Protein AF-A0AAP5Z1L3-F1 (afdb_monomer_lite)

Secondary structure (DSSP, 8-state):
----SHHHHHHHHHHHHHHHHHHHHH---HHHHHHHHHHHHHHHHHHHHHHHHHHHTTTS---------HHHHHHHHHTTGGG--HHHHHHHHHHHHHHHHHHHHHHHHHHHHH-GGGTT-HHHHHHHHHHHHHHHHHHHHHTT-

Sequence (145 aa):
MKNENIASIIELIESGNEIYNKAIENIDNTSLNNVLVELLRVRERAVIELTPYSLASNNEESADDTPVSYTIKAREVYSDVMKEVSSDKESMYLEQLEGVESKVLKEIENLITSHPEQADNSVLLKVRSDIKSCKEKLSSISLIS

pLDDT: mean 81.33, std 17.88, range [38.09, 98.44]

Structure (mmCIF, N/CA/C/O backbone):
data_AF-A0AAP5Z1L3-F1
#
_entry.id   AF-A0AAP5Z1L3-F1
#
loop_
_atom_site.group_PDB
_atom_site.id
_atom_site.type_symbol
_atom_site.label_atom_id
_atom_site.label_alt_id
_atom_site.label_comp_id
_atom_site.label_asym_id
_atom_site.label_entity_id
_atom_site.label_seq_id
_atom_site.pdbx_PDB_ins_code
_atom_site.Cartn_x
_atom_site.Cartn_y
_atom_site.Cartn_z
_atom_site.occupancy
_atom_site.B_iso_or_equiv
_atom_site.auth_seq_id
_atom_site.auth_comp_id
_atom_site.auth_asym_id
_atom_site.auth_atom_id
_atom_site.pdbx_PDB_model_num
ATOM 1 N N . MET A 1 1 ? 20.016 -5.265 2.888 1.00 46.31 1 MET A N 1
ATOM 2 C CA . MET A 1 1 ? 19.694 -5.826 1.565 1.00 46.31 1 MET A CA 1
ATOM 3 C C . MET A 1 1 ? 18.708 -4.876 0.913 1.00 46.31 1 MET A C 1
ATOM 5 O O . MET A 1 1 ? 17.810 -4.407 1.611 1.00 46.31 1 MET A O 1
ATOM 9 N N . LYS A 1 2 ? 18.991 -4.45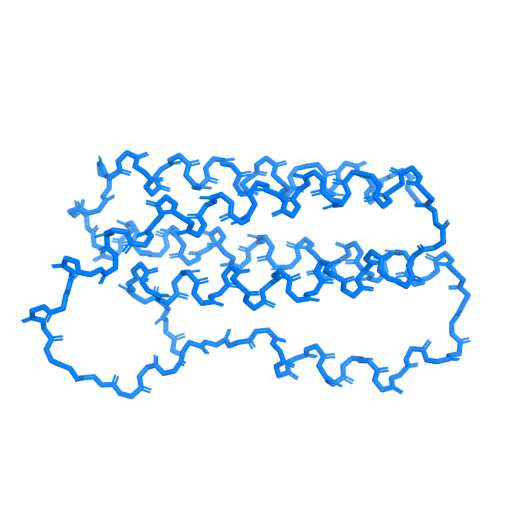8 -0.321 1.00 53.31 2 LYS A N 1
ATOM 10 C CA . LYS A 1 2 ? 18.168 -3.530 -1.106 1.00 53.31 2 LYS A CA 1
ATOM 11 C C . LYS A 1 2 ? 17.288 -4.372 -2.028 1.00 53.31 2 LYS A C 1
ATOM 13 O O . LYS A 1 2 ? 17.756 -5.387 -2.526 1.00 53.31 2 LYS A O 1
ATOM 18 N N . ASN A 1 3 ? 16.041 -3.971 -2.243 1.00 57.50 3 ASN A N 1
ATOM 19 C CA . ASN A 1 3 ? 15.188 -4.635 -3.223 1.00 57.50 3 ASN A CA 1
ATOM 20 C C . ASN A 1 3 ? 15.550 -4.066 -4.602 1.00 57.50 3 ASN A C 1
ATOM 22 O O . ASN A 1 3 ? 14.973 -3.074 -5.038 1.00 57.50 3 ASN A O 1
ATOM 26 N N . GLU A 1 4 ? 16.564 -4.638 -5.252 1.00 72.62 4 GLU A N 1
ATOM 27 C CA . GLU A 1 4 ? 17.167 -4.068 -6.469 1.00 72.62 4 GLU A CA 1
ATOM 28 C C . GLU A 1 4 ? 16.494 -4.528 -7.768 1.00 72.62 4 GLU A C 1
ATOM 30 O O . GLU A 1 4 ? 16.969 -4.211 -8.854 1.00 72.62 4 GLU A O 1
ATOM 35 N N . ASN A 1 5 ? 15.365 -5.236 -7.685 1.00 85.00 5 ASN A N 1
ATOM 36 C CA . ASN A 1 5 ? 14.614 -5.674 -8.855 1.00 85.00 5 ASN A CA 1
ATOM 37 C C . ASN A 1 5 ? 13.091 -5.629 -8.627 1.00 85.00 5 ASN A C 1
ATOM 39 O O . ASN A 1 5 ? 12.592 -5.476 -7.507 1.00 85.00 5 ASN A O 1
ATOM 43 N N . ILE A 1 6 ? 12.339 -5.771 -9.723 1.00 89.06 6 ILE A N 1
ATOM 44 C CA . ILE A 1 6 ? 10.869 -5.738 -9.713 1.00 89.06 6 ILE A CA 1
ATOM 45 C C . ILE A 1 6 ? 10.278 -6.909 -8.911 1.00 89.06 6 ILE A C 1
ATOM 47 O O . ILE A 1 6 ? 9.257 -6.722 -8.252 1.00 89.06 6 ILE A O 1
ATOM 51 N N . ALA A 1 7 ? 10.914 -8.087 -8.905 1.00 88.94 7 ALA A N 1
ATOM 52 C CA . ALA A 1 7 ? 10.446 -9.234 -8.121 1.00 88.94 7 ALA A CA 1
ATOM 53 C C . ALA A 1 7 ? 10.448 -8.922 -6.615 1.00 88.94 7 ALA A C 1
ATOM 55 O O . ALA A 1 7 ? 9.444 -9.117 -5.937 1.00 88.94 7 ALA A O 1
ATOM 56 N N . SER A 1 8 ? 11.523 -8.318 -6.108 1.00 86.50 8 SER A N 1
ATOM 57 C CA . SER A 1 8 ? 11.628 -7.913 -4.707 1.00 86.50 8 SER A CA 1
ATOM 58 C C . SER A 1 8 ? 10.620 -6.821 -4.326 1.00 86.50 8 SER A C 1
ATOM 60 O O . SER A 1 8 ? 10.187 -6.757 -3.175 1.00 86.50 8 SER A O 1
ATOM 62 N N . ILE A 1 9 ? 10.221 -5.957 -5.268 1.00 90.75 9 ILE A N 1
ATOM 63 C CA . ILE A 1 9 ? 9.133 -4.985 -5.063 1.00 90.75 9 ILE A CA 1
ATOM 64 C C . ILE A 1 9 ? 7.778 -5.696 -4.996 1.00 90.75 9 ILE A C 1
ATOM 66 O O . ILE A 1 9 ? 6.978 -5.364 -4.124 1.00 90.75 9 ILE A O 1
ATOM 70 N N . ILE A 1 10 ? 7.527 -6.681 -5.865 1.00 91.75 10 ILE A N 1
ATOM 71 C CA . ILE A 1 10 ? 6.303 -7.496 -5.828 1.00 91.75 10 ILE A CA 1
ATOM 72 C C . ILE A 1 10 ? 6.165 -8.181 -4.466 1.00 91.75 10 ILE A C 1
ATOM 74 O O . ILE A 1 10 ? 5.154 -7.980 -3.796 1.00 91.75 10 ILE A O 1
ATOM 78 N N . GLU A 1 11 ? 7.200 -8.884 -4.005 1.00 89.44 11 GLU A N 1
ATOM 79 C CA . GLU A 1 11 ? 7.172 -9.571 -2.707 1.00 89.44 11 GLU A CA 1
ATOM 80 C C . GLU A 1 11 ? 6.961 -8.600 -1.536 1.00 89.44 11 GLU A C 1
ATOM 82 O O . GLU A 1 11 ? 6.266 -8.899 -0.561 1.00 89.44 11 GLU A O 1
ATOM 87 N N . LEU A 1 12 ? 7.530 -7.395 -1.631 1.00 89.50 12 LEU A N 1
ATOM 88 C CA . LEU A 1 12 ? 7.313 -6.339 -0.649 1.00 89.50 12 LEU A CA 1
ATOM 89 C C . LEU A 1 12 ? 5.850 -5.864 -0.647 1.00 89.50 12 LEU A C 1
ATOM 91 O O . LEU A 1 12 ? 5.278 -5.651 0.425 1.00 89.50 12 LEU A O 1
ATOM 95 N N . ILE A 1 13 ? 5.231 -5.713 -1.823 1.00 93.69 13 ILE A N 1
ATOM 96 C CA . ILE A 1 13 ? 3.817 -5.343 -1.943 1.00 93.69 13 ILE A CA 1
ATOM 97 C C . ILE A 1 13 ? 2.931 -6.448 -1.357 1.00 93.69 13 ILE A C 1
ATOM 99 O O . ILE A 1 13 ? 2.090 -6.145 -0.508 1.00 93.69 13 ILE A O 1
ATOM 103 N N . GLU A 1 14 ? 3.152 -7.706 -1.738 1.00 92.75 14 GLU A N 1
ATOM 104 C CA . GLU A 1 14 ? 2.401 -8.871 -1.254 1.00 92.75 14 GLU A CA 1
ATOM 105 C C . GLU A 1 14 ? 2.522 -9.038 0.263 1.00 92.75 14 GLU A C 1
ATOM 107 O O . GLU A 1 14 ? 1.520 -9.175 0.963 1.00 92.75 14 GLU A O 1
ATOM 112 N N . SER A 1 15 ? 3.732 -8.905 0.809 1.00 88.50 15 SER A N 1
ATOM 113 C CA . SER A 1 15 ? 3.932 -8.942 2.256 1.00 88.50 15 SER A CA 1
ATOM 114 C C . SER A 1 15 ? 3.225 -7.789 2.979 1.00 88.50 15 SER A C 1
ATOM 116 O O . SER A 1 15 ? 2.773 -7.964 4.110 1.00 88.50 15 SER A O 1
ATOM 118 N N . GLY A 1 16 ? 3.121 -6.614 2.355 1.00 90.81 16 GLY A N 1
ATOM 119 C CA . GLY A 1 16 ? 2.329 -5.501 2.877 1.00 90.81 16 GLY A CA 1
ATOM 120 C C . GLY A 1 16 ? 0.817 -5.748 2.804 1.00 90.81 16 GLY A C 1
ATOM 121 O O . GLY A 1 16 ? 0.086 -5.304 3.688 1.00 90.81 16 GLY A O 1
ATOM 122 N N . ASN A 1 17 ? 0.343 -6.505 1.808 1.00 94.94 17 ASN A N 1
ATOM 123 C CA . ASN A 1 17 ? -1.070 -6.881 1.677 1.00 94.94 17 ASN A CA 1
ATOM 124 C C . ASN A 1 17 ? -1.540 -7.748 2.854 1.00 94.94 17 ASN A C 1
ATOM 126 O O . ASN A 1 17 ? -2.685 -7.632 3.284 1.00 94.94 17 ASN A O 1
ATOM 130 N N . GLU A 1 18 ? -0.657 -8.557 3.446 1.00 91.06 18 GLU A N 1
ATOM 131 C CA . GLU A 1 18 ? -0.979 -9.281 4.681 1.00 91.06 18 GLU A CA 1
ATOM 132 C C . GLU A 1 18 ? -1.284 -8.342 5.857 1.00 91.06 18 GLU A C 1
ATOM 134 O O . GLU A 1 18 ? -2.148 -8.647 6.677 1.00 91.06 18 GLU A O 1
ATOM 139 N N . ILE A 1 19 ? -0.605 -7.192 5.948 1.00 89.75 19 ILE A N 1
ATOM 140 C CA . ILE A 1 19 ? -0.880 -6.190 6.990 1.00 89.75 19 ILE A CA 1
ATOM 141 C C . ILE A 1 19 ? -2.231 -5.519 6.726 1.00 89.75 19 ILE A C 1
ATOM 143 O O . ILE A 1 19 ? -3.007 -5.348 7.662 1.00 89.75 19 ILE A O 1
ATOM 147 N N . TYR A 1 20 ? -2.551 -5.221 5.462 1.00 95.00 20 TYR A N 1
ATOM 148 C CA . TYR A 1 20 ? -3.879 -4.740 5.063 1.00 95.00 20 TYR A CA 1
ATOM 149 C C . TYR A 1 20 ? -4.993 -5.702 5.478 1.00 95.00 20 TYR A C 1
ATOM 151 O O . TYR A 1 20 ? -5.951 -5.274 6.117 1.00 95.00 20 TYR A O 1
ATOM 159 N N . ASN A 1 21 ? -4.852 -6.993 5.167 1.00 94.31 21 ASN A N 1
ATOM 160 C CA . ASN A 1 21 ? -5.843 -8.005 5.534 1.00 94.31 21 ASN A CA 1
ATOM 161 C C . ASN A 1 21 ? -6.065 -8.053 7.047 1.00 94.31 21 ASN A C 1
ATOM 163 O O . ASN A 1 21 ? -7.202 -8.014 7.509 1.00 94.31 21 ASN A O 1
ATOM 167 N N . LYS A 1 22 ? -4.986 -8.036 7.832 1.00 90.31 22 LYS A N 1
ATOM 168 C CA . LYS A 1 22 ? -5.099 -8.040 9.292 1.00 90.31 22 LYS A CA 1
ATOM 169 C C . LYS A 1 22 ? -5.724 -6.760 9.841 1.00 90.31 22 LYS A C 1
ATOM 171 O O . LYS A 1 22 ? -6.533 -6.851 10.758 1.00 90.31 22 LYS A O 1
ATOM 176 N N . ALA A 1 23 ? -5.404 -5.591 9.285 1.00 91.00 23 ALA A N 1
ATOM 177 C CA . ALA A 1 23 ? -6.062 -4.343 9.668 1.00 91.00 23 ALA A CA 1
ATOM 178 C C . ALA A 1 23 ? -7.576 -4.416 9.402 1.00 91.00 23 ALA A C 1
ATOM 180 O O . ALA A 1 23 ? -8.363 -4.132 10.298 1.00 91.00 23 ALA A O 1
ATOM 181 N N . ILE A 1 24 ? -7.981 -4.890 8.218 1.00 94.00 24 ILE A N 1
ATOM 182 C CA . ILE A 1 24 ? -9.392 -5.070 7.837 1.00 94.00 24 ILE A CA 1
ATOM 183 C C . ILE A 1 24 ? -10.117 -6.051 8.774 1.00 94.00 24 ILE A C 1
ATOM 185 O O . ILE A 1 24 ? -11.282 -5.843 9.104 1.00 94.00 24 ILE A O 1
ATOM 189 N N . GLU A 1 25 ? -9.443 -7.115 9.215 1.00 90.81 25 GLU A N 1
ATOM 190 C CA . GLU A 1 25 ? -10.003 -8.112 10.139 1.00 90.81 25 GLU A CA 1
ATOM 191 C C . GLU A 1 25 ? -10.136 -7.612 11.586 1.00 90.81 25 GLU A C 1
ATOM 193 O O . GLU A 1 25 ? -10.979 -8.118 12.324 1.00 90.81 25 GLU A O 1
ATOM 198 N N . ASN A 1 26 ? -9.292 -6.666 12.013 1.00 88.38 26 ASN A N 1
ATOM 199 C CA . ASN A 1 26 ? -9.165 -6.268 13.421 1.00 88.38 26 ASN A CA 1
ATOM 200 C C . ASN A 1 26 ? -9.695 -4.859 13.735 1.00 88.38 26 ASN A C 1
ATOM 202 O O . ASN A 1 26 ? -9.737 -4.485 14.908 1.00 88.38 26 ASN A O 1
ATOM 206 N N . ILE A 1 27 ? -10.068 -4.075 12.723 1.00 88.44 27 ILE A N 1
ATOM 207 C CA . ILE A 1 27 ? -10.697 -2.760 12.876 1.00 88.44 27 ILE A CA 1
ATOM 208 C C . ILE A 1 27 ? -12.220 -2.921 12.811 1.00 88.44 27 ILE A C 1
ATOM 210 O O . ILE A 1 27 ? -12.756 -3.456 11.843 1.00 88.44 27 ILE A O 1
ATOM 214 N N . ASP A 1 28 ? -12.934 -2.403 13.813 1.00 87.50 28 ASP A N 1
ATOM 215 C CA . ASP A 1 28 ? -14.402 -2.496 13.885 1.00 87.50 28 ASP A CA 1
ATOM 216 C C . ASP A 1 28 ? -15.116 -1.418 13.037 1.00 87.50 28 ASP A C 1
ATOM 218 O O . ASP A 1 28 ? -16.313 -1.511 12.738 1.00 87.50 28 ASP A O 1
ATOM 222 N N . ASN A 1 29 ? -14.394 -0.380 12.610 1.00 90.19 29 ASN A N 1
ATOM 223 C CA . ASN A 1 29 ? -14.926 0.716 11.809 1.00 90.19 29 ASN A CA 1
ATOM 224 C C . ASN A 1 29 ? -15.177 0.295 10.350 1.00 90.19 29 ASN A C 1
ATOM 226 O O . ASN A 1 29 ? -14.287 0.294 9.500 1.00 90.19 29 ASN A O 1
ATOM 230 N N . THR A 1 30 ? -16.441 -0.004 10.036 1.00 92.44 30 THR A N 1
ATOM 231 C CA . THR A 1 30 ? -16.875 -0.448 8.698 1.00 92.44 30 THR A CA 1
ATOM 232 C C . THR A 1 30 ? -16.526 0.548 7.587 1.00 92.44 30 THR A C 1
ATOM 234 O O . THR A 1 30 ? -16.149 0.143 6.488 1.00 92.44 30 THR A O 1
ATOM 237 N N . SER A 1 31 ? -16.640 1.853 7.852 1.00 92.50 31 SER A N 1
ATOM 238 C CA . SER A 1 31 ? -16.315 2.884 6.860 1.00 92.50 31 SER A CA 1
ATOM 239 C C . SER A 1 31 ? -14.826 2.882 6.533 1.00 92.50 31 SER A C 1
ATOM 241 O O . SER A 1 31 ? -14.463 2.952 5.360 1.00 92.50 31 SER A O 1
ATOM 243 N N . LEU A 1 32 ? -13.976 2.746 7.553 1.00 93.12 32 LEU A N 1
ATOM 244 C CA . LEU A 1 32 ? -12.535 2.626 7.371 1.00 93.12 32 LEU A CA 1
ATOM 245 C C . LEU A 1 32 ? -12.177 1.336 6.624 1.00 93.12 32 LEU A C 1
ATOM 247 O O . LEU A 1 32 ? -11.453 1.394 5.633 1.00 93.12 32 LEU A O 1
ATOM 251 N N . ASN A 1 33 ? -12.759 0.199 7.009 1.00 94.88 33 ASN A N 1
ATOM 252 C CA . ASN A 1 33 ? -12.527 -1.079 6.330 1.00 94.88 33 ASN A CA 1
ATOM 253 C C . ASN A 1 33 ? -12.848 -1.022 4.835 1.00 94.88 33 ASN A C 1
ATOM 255 O O . ASN A 1 33 ? -12.067 -1.518 4.028 1.00 94.88 33 ASN A O 1
ATOM 259 N N . ASN A 1 34 ? -13.942 -0.362 4.441 1.00 96.19 34 ASN A N 1
ATOM 260 C CA . ASN A 1 34 ? -14.265 -0.179 3.025 1.00 96.19 34 ASN A CA 1
ATOM 261 C C . ASN A 1 34 ? -13.155 0.575 2.279 1.00 96.19 34 ASN A C 1
ATOM 263 O O . ASN A 1 34 ? -12.796 0.198 1.166 1.00 96.19 34 ASN A O 1
ATOM 267 N N . VAL A 1 35 ? -12.574 1.610 2.893 1.00 96.75 35 VAL A N 1
ATOM 268 C CA . VAL A 1 35 ? -11.442 2.332 2.299 1.00 96.75 35 VAL A CA 1
ATOM 269 C C . VAL A 1 35 ? -10.208 1.434 2.214 1.00 96.75 35 VAL A C 1
ATOM 271 O O . VAL A 1 35 ? -9.573 1.386 1.163 1.00 96.75 35 VAL A O 1
ATOM 274 N N . LEU A 1 36 ? -9.888 0.690 3.276 1.00 97.31 36 LEU A N 1
ATOM 275 C CA . LEU A 1 36 ? -8.739 -0.218 3.299 1.00 97.31 36 LEU A CA 1
ATOM 276 C C . LEU A 1 36 ? -8.847 -1.326 2.242 1.00 97.31 36 LEU A C 1
ATOM 278 O O . LEU A 1 36 ? -7.849 -1.637 1.598 1.00 97.31 36 LEU A O 1
ATOM 282 N N . VAL A 1 37 ? -10.046 -1.862 1.998 1.00 98.12 37 VAL A N 1
ATOM 283 C CA . VAL A 1 37 ? -10.304 -2.834 0.921 1.00 98.12 37 VAL A CA 1
ATOM 284 C C . VAL A 1 37 ? -10.045 -2.222 -0.457 1.00 98.12 37 VAL A C 1
ATOM 286 O O . VAL A 1 37 ? -9.428 -2.862 -1.307 1.00 98.12 37 VAL A O 1
ATOM 289 N N . GLU A 1 38 ? -10.475 -0.981 -0.700 1.00 98.12 38 GLU A N 1
ATOM 290 C CA . GLU A 1 38 ? -10.192 -0.302 -1.970 1.00 98.12 38 GLU A CA 1
ATOM 291 C C . GLU A 1 38 ? -8.691 -0.059 -2.172 1.00 98.12 38 GLU A C 1
ATOM 293 O O . GLU A 1 38 ? -8.183 -0.239 -3.279 1.00 98.12 38 GLU A O 1
ATOM 298 N N . LEU A 1 39 ? -7.960 0.301 -1.113 1.00 98.38 39 LEU A N 1
ATOM 299 C CA . LEU A 1 39 ? -6.502 0.442 -1.171 1.00 98.38 39 LEU A CA 1
ATOM 300 C C . LEU A 1 39 ? -5.808 -0.903 -1.429 1.00 98.38 39 LEU A C 1
ATOM 302 O O . LEU A 1 39 ? -4.929 -0.982 -2.286 1.00 98.38 39 LEU A O 1
ATOM 306 N N . LEU A 1 40 ? -6.239 -1.973 -0.757 1.00 98.31 40 LEU A N 1
ATOM 307 C CA . LEU A 1 40 ? -5.717 -3.321 -0.976 1.00 98.31 40 LEU A CA 1
ATOM 308 C C . LEU A 1 40 ? -5.882 -3.758 -2.439 1.00 98.31 40 LEU A C 1
ATOM 310 O O . LEU A 1 40 ? -4.926 -4.232 -3.045 1.00 98.31 40 LEU A O 1
ATOM 314 N N . ARG A 1 41 ? -7.041 -3.502 -3.056 1.00 98.44 41 ARG A N 1
ATOM 315 C CA . ARG A 1 41 ? -7.278 -3.808 -4.481 1.00 98.44 41 ARG A CA 1
ATOM 316 C C . ARG A 1 41 ? -6.318 -3.082 -5.421 1.00 98.44 41 ARG A C 1
ATOM 318 O O . ARG A 1 41 ? -5.929 -3.632 -6.452 1.00 98.44 41 ARG A O 1
ATOM 325 N N . VAL A 1 42 ? -5.941 -1.842 -5.098 1.00 98.44 42 VAL A N 1
ATOM 326 C CA . VAL A 1 42 ? -4.929 -1.097 -5.867 1.00 98.44 42 VAL A CA 1
ATOM 327 C C . VAL A 1 42 ? -3.574 -1.801 -5.775 1.00 98.44 42 VAL A C 1
ATOM 329 O O . VAL A 1 42 ? -2.909 -1.981 -6.794 1.00 98.44 42 VAL A O 1
ATOM 332 N N . ARG A 1 43 ? -3.197 -2.267 -4.581 1.00 97.69 43 ARG A N 1
ATOM 333 C CA . ARG A 1 43 ? -1.944 -3.000 -4.353 1.00 97.69 43 ARG A CA 1
ATOM 334 C C . ARG A 1 43 ? -1.924 -4.361 -5.048 1.00 97.69 43 ARG A C 1
ATOM 336 O O . ARG A 1 43 ? -0.932 -4.709 -5.678 1.00 97.69 43 ARG A O 1
ATOM 343 N N . GLU A 1 44 ? -3.020 -5.113 -5.000 1.00 97.8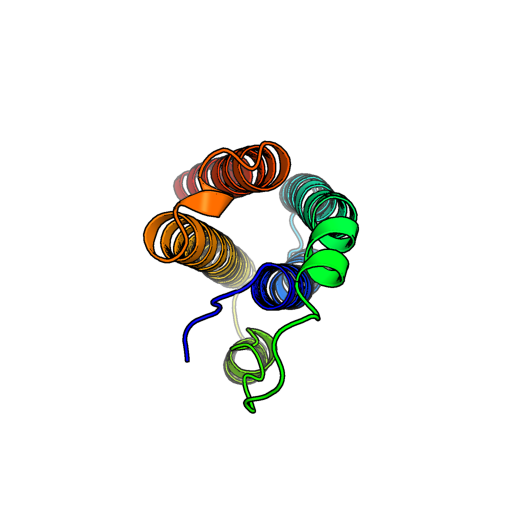8 44 GLU A N 1
ATOM 344 C CA . GLU A 1 44 ? -3.165 -6.383 -5.727 1.00 97.88 44 GLU A CA 1
ATOM 345 C C . GLU A 1 44 ? -3.046 -6.184 -7.242 1.00 97.88 44 GLU A C 1
ATOM 347 O O . GLU A 1 44 ? -2.370 -6.949 -7.930 1.00 97.88 44 GLU A O 1
ATOM 352 N N . ARG A 1 45 ? -3.641 -5.110 -7.774 1.00 97.94 45 ARG A N 1
ATOM 353 C CA . ARG A 1 45 ? -3.476 -4.752 -9.185 1.00 97.94 45 ARG A CA 1
ATOM 354 C C . ARG A 1 45 ? -2.025 -4.416 -9.520 1.00 97.94 45 ARG A C 1
ATOM 356 O O . ARG A 1 45 ? -1.548 -4.841 -10.567 1.00 97.94 45 ARG A O 1
ATOM 363 N N . ALA A 1 46 ? -1.327 -3.691 -8.647 1.00 96.81 46 ALA A N 1
ATOM 364 C CA . ALA A 1 46 ? 0.083 -3.369 -8.846 1.00 96.81 46 ALA A CA 1
ATOM 365 C C . ALA A 1 46 ? 0.954 -4.630 -8.962 1.00 96.81 46 ALA A C 1
ATOM 367 O O . ALA A 1 46 ? 1.821 -4.684 -9.831 1.00 96.81 46 ALA A O 1
ATOM 368 N N . VAL A 1 47 ? 0.687 -5.663 -8.153 1.00 95.88 47 VAL A N 1
ATOM 369 C CA . VAL A 1 47 ? 1.355 -6.971 -8.274 1.00 95.88 47 VAL A CA 1
ATOM 370 C C . VAL A 1 47 ? 1.142 -7.554 -9.669 1.00 95.88 47 VAL A C 1
ATOM 372 O O . VAL A 1 47 ? 2.118 -7.827 -10.364 1.00 95.88 47 VAL A O 1
ATOM 375 N N . ILE A 1 48 ? -0.118 -7.660 -10.109 1.00 95.56 48 ILE A N 1
ATOM 376 C CA . ILE A 1 48 ? -0.485 -8.225 -11.418 1.00 95.56 48 ILE A CA 1
ATOM 377 C C . ILE A 1 48 ? 0.191 -7.467 -12.569 1.00 95.56 48 ILE A C 1
ATOM 379 O O . ILE A 1 48 ? 0.672 -8.083 -13.519 1.00 95.56 48 ILE A O 1
ATOM 383 N N . GLU A 1 49 ? 0.227 -6.136 -12.499 1.00 94.81 49 GLU A N 1
ATOM 384 C CA . GLU A 1 49 ? 0.834 -5.294 -13.532 1.00 94.81 49 GLU A CA 1
ATOM 385 C C . GLU A 1 49 ? 2.367 -5.429 -13.573 1.00 94.81 49 GLU A C 1
ATOM 387 O O . GLU A 1 49 ? 2.948 -5.389 -14.658 1.00 94.81 49 GLU A O 1
ATOM 392 N N . LEU A 1 50 ? 3.029 -5.629 -12.426 1.00 92.75 50 LEU A N 1
ATOM 393 C CA . LEU A 1 50 ? 4.486 -5.784 -12.338 1.00 92.75 50 LEU A CA 1
ATOM 394 C C . LEU A 1 50 ? 4.980 -7.195 -12.685 1.00 92.75 50 LEU A C 1
ATOM 396 O O . LEU A 1 50 ? 6.097 -7.327 -13.186 1.00 92.75 50 LEU A O 1
ATOM 400 N N . THR A 1 51 ? 4.186 -8.246 -12.448 1.00 91.69 51 THR A N 1
ATOM 401 C CA . THR A 1 51 ? 4.602 -9.651 -12.650 1.00 91.69 51 THR A CA 1
ATOM 402 C C . THR A 1 51 ? 5.226 -9.947 -14.026 1.00 91.69 51 THR A C 1
ATOM 404 O O . THR A 1 51 ? 6.244 -10.635 -14.073 1.00 91.69 51 THR A O 1
ATOM 407 N N . PRO A 1 52 ? 4.719 -9.435 -15.166 1.00 89.25 52 PRO A N 1
ATOM 408 C CA . PRO A 1 52 ? 5.347 -9.688 -16.467 1.00 89.25 52 PRO A CA 1
ATOM 409 C C . PRO A 1 52 ? 6.791 -9.170 -16.566 1.00 89.25 52 PRO A C 1
ATOM 411 O O . PRO A 1 52 ? 7.594 -9.714 -17.322 1.00 89.25 52 PRO A O 1
ATOM 414 N N . TYR A 1 53 ? 7.129 -8.137 -15.792 1.00 85.00 53 TYR A N 1
ATOM 415 C CA . TYR A 1 53 ? 8.431 -7.476 -15.819 1.00 85.00 53 TYR A CA 1
ATOM 416 C C . TYR A 1 53 ? 9.438 -8.097 -14.846 1.00 85.00 53 TYR A C 1
ATOM 418 O O . TYR A 1 53 ? 10.637 -7.960 -15.066 1.00 85.00 53 TYR A O 1
ATOM 426 N N . SER A 1 54 ? 8.991 -8.834 -13.822 1.00 79.06 54 SER A N 1
ATOM 427 C CA . SER A 1 54 ? 9.902 -9.630 -12.985 1.00 79.06 54 SER A CA 1
ATOM 428 C C . SER A 1 54 ? 10.448 -10.851 -13.729 1.00 79.06 54 SER A C 1
ATOM 430 O O . SER A 1 54 ? 11.569 -11.282 -13.476 1.00 79.06 54 SER A O 1
ATOM 432 N N . LEU A 1 55 ? 9.690 -11.381 -14.696 1.00 61.88 55 LEU A N 1
ATOM 433 C CA . LEU A 1 55 ? 10.096 -12.532 -15.502 1.00 61.88 55 LEU A CA 1
ATOM 434 C C . LEU A 1 55 ? 11.163 -12.186 -16.553 1.00 61.88 55 LEU A C 1
ATOM 436 O O . LEU A 1 55 ? 12.025 -13.015 -16.845 1.00 61.88 55 LEU A O 1
ATOM 440 N N . ALA A 1 56 ? 11.136 -10.959 -17.080 1.00 54.72 56 ALA A N 1
ATOM 441 C CA . ALA A 1 56 ? 12.059 -10.479 -18.109 1.00 54.72 56 ALA A CA 1
ATOM 442 C C . ALA A 1 56 ? 13.490 -10.212 -17.595 1.00 54.72 56 ALA A C 1
ATOM 444 O O . ALA A 1 56 ? 14.428 -10.222 -18.390 1.00 54.72 56 ALA A O 1
ATOM 445 N N . SER A 1 57 ? 13.669 -10.018 -16.283 1.00 52.47 57 SER A N 1
ATOM 446 C CA . SER A 1 57 ? 14.974 -9.768 -15.647 1.00 52.47 57 SER A CA 1
ATOM 447 C C . SER A 1 57 ? 15.763 -11.035 -15.273 1.00 52.47 57 SER A C 1
ATOM 449 O O . SER A 1 57 ? 16.891 -10.913 -14.809 1.00 52.47 57 SER A O 1
ATOM 451 N N . ASN A 1 58 ? 15.243 -12.250 -15.501 1.00 45.91 58 ASN A N 1
ATOM 452 C CA . ASN A 1 58 ? 15.881 -13.516 -15.076 1.00 45.91 58 ASN A CA 1
ATOM 453 C C . ASN A 1 58 ? 17.114 -13.959 -15.901 1.00 45.91 58 ASN A C 1
ATOM 455 O O . ASN A 1 58 ? 17.442 -15.142 -15.913 1.00 45.91 58 ASN A O 1
ATOM 459 N N . ASN A 1 59 ? 17.799 -13.051 -16.603 1.00 43.97 59 ASN A N 1
ATOM 460 C CA . ASN A 1 59 ? 19.039 -13.375 -17.325 1.00 43.97 59 ASN A CA 1
ATOM 461 C C . ASN A 1 59 ? 20.322 -13.053 -16.539 1.00 43.97 59 ASN A C 1
ATOM 463 O O . ASN A 1 59 ? 21.407 -13.253 -17.079 1.00 43.97 59 ASN A O 1
ATOM 467 N N . GLU A 1 60 ? 20.231 -12.609 -15.282 1.00 43.47 60 GLU A N 1
ATOM 468 C CA . GLU A 1 60 ? 21.400 -12.481 -14.404 1.00 43.47 60 GLU A CA 1
ATOM 469 C C . GLU A 1 60 ? 21.242 -13.368 -13.161 1.00 43.47 60 GLU A C 1
ATOM 471 O O . GLU A 1 60 ? 20.317 -13.227 -12.363 1.00 43.47 60 GLU A O 1
ATOM 476 N N . GLU A 1 61 ? 22.133 -14.355 -13.060 1.00 39.94 61 GLU A N 1
ATOM 477 C CA . GLU A 1 61 ? 22.206 -15.361 -12.003 1.00 39.94 61 GLU A CA 1
ATOM 478 C C . GLU A 1 61 ? 22.629 -14.758 -10.648 1.00 39.94 61 GLU A C 1
ATOM 480 O O . GLU A 1 61 ? 23.665 -14.110 -10.541 1.00 39.94 61 GLU A O 1
ATOM 485 N N . SER A 1 62 ? 21.893 -15.160 -9.607 1.00 44.16 62 SER A N 1
ATOM 486 C CA . SER A 1 62 ? 22.355 -15.480 -8.243 1.00 44.16 62 SER A CA 1
ATOM 487 C C . SER A 1 62 ? 22.956 -14.384 -7.344 1.00 44.16 62 SER A C 1
ATOM 489 O O . SER A 1 62 ? 24.152 -14.111 -7.381 1.00 44.16 62 SER A O 1
ATOM 491 N N . ALA A 1 63 ? 22.188 -13.987 -6.328 1.00 38.09 63 ALA A N 1
ATOM 492 C CA . ALA A 1 63 ? 22.615 -14.061 -4.927 1.00 38.09 63 ALA A CA 1
ATOM 493 C C . ALA A 1 63 ? 21.372 -14.145 -4.026 1.00 38.09 63 ALA A C 1
ATOM 495 O O . ALA A 1 63 ? 20.269 -13.831 -4.454 1.00 38.09 63 ALA A O 1
ATOM 496 N N . ASP A 1 64 ? 21.573 -14.630 -2.807 1.00 41.78 64 ASP A N 1
ATOM 497 C CA . ASP A 1 64 ? 20.625 -14.944 -1.728 1.00 41.78 64 ASP A CA 1
ATOM 498 C C . ASP A 1 64 ? 19.790 -13.734 -1.225 1.00 41.78 64 ASP A C 1
ATOM 500 O O . ASP A 1 64 ? 19.730 -13.443 -0.031 1.00 41.78 64 ASP A O 1
ATOM 504 N N . ASP A 1 65 ? 19.163 -12.979 -2.129 1.00 46.44 65 ASP A N 1
ATOM 505 C CA . ASP A 1 65 ? 18.373 -11.784 -1.836 1.00 46.44 65 ASP A CA 1
ATOM 506 C C . ASP A 1 65 ? 16.923 -12.156 -1.538 1.00 46.44 65 ASP A C 1
ATOM 508 O O . ASP A 1 65 ? 16.000 -11.842 -2.286 1.00 46.44 65 ASP A O 1
ATOM 512 N N . THR A 1 66 ? 16.715 -12.824 -0.401 1.00 49.62 66 THR A N 1
ATOM 513 C CA . THR A 1 66 ? 15.374 -12.895 0.189 1.00 49.62 66 THR A CA 1
ATOM 514 C C . THR A 1 66 ? 14.934 -11.463 0.525 1.00 49.62 66 THR A C 1
ATOM 516 O O . THR A 1 66 ? 15.578 -10.810 1.359 1.00 49.62 66 THR A O 1
ATOM 519 N N . PRO A 1 67 ? 13.858 -10.938 -0.083 1.00 53.97 67 PRO A N 1
ATOM 520 C CA . PRO A 1 67 ? 13.377 -9.591 0.187 1.00 53.97 67 PRO A CA 1
ATOM 521 C C . PRO A 1 67 ? 13.046 -9.402 1.665 1.00 53.97 67 PRO A C 1
ATOM 523 O O . PRO A 1 67 ? 12.584 -10.312 2.358 1.00 53.97 67 PRO A O 1
ATOM 526 N N . VAL A 1 68 ? 13.259 -8.186 2.176 1.00 59.19 68 VAL A N 1
ATOM 527 C CA . VAL A 1 68 ? 12.942 -7.871 3.577 1.00 59.19 68 VAL A CA 1
ATOM 528 C C . VAL A 1 68 ? 11.421 -7.850 3.754 1.00 59.19 68 VAL A C 1
ATOM 530 O O . VAL A 1 68 ? 10.786 -6.801 3.601 1.00 59.19 68 VAL A O 1
ATOM 533 N N . SER A 1 69 ? 10.859 -9.004 4.105 1.00 60.72 69 SER A N 1
ATOM 534 C CA . SER A 1 69 ? 9.432 -9.214 4.338 1.00 60.72 69 SER A CA 1
ATOM 535 C C . SER A 1 69 ? 8.931 -8.406 5.541 1.00 60.72 69 SER A C 1
ATOM 537 O O . SER A 1 69 ? 9.578 -8.342 6.590 1.00 60.72 69 SER A O 1
ATOM 539 N N . TYR A 1 70 ? 7.753 -7.791 5.418 1.00 64.81 70 TYR A N 1
ATOM 540 C CA . TYR A 1 70 ? 7.065 -7.190 6.562 1.00 64.81 70 TYR A CA 1
ATOM 541 C C . TYR A 1 70 ? 6.524 -8.245 7.524 1.00 64.81 70 TYR A C 1
ATOM 543 O O . TYR A 1 70 ? 6.320 -7.930 8.693 1.00 64.81 70 TYR A O 1
ATOM 551 N N . THR A 1 71 ? 6.328 -9.489 7.074 1.00 54.16 71 THR A N 1
ATOM 552 C CA . THR A 1 71 ? 5.749 -10.566 7.894 1.00 54.16 71 THR A CA 1
ATOM 553 C C . THR A 1 71 ? 6.551 -10.840 9.167 1.00 54.16 71 THR A C 1
ATOM 555 O O . THR A 1 71 ? 5.957 -11.096 10.216 1.00 54.16 71 THR A O 1
ATOM 558 N N . ILE A 1 72 ? 7.882 -10.710 9.105 1.00 58.81 72 ILE A N 1
ATOM 559 C CA . ILE A 1 72 ? 8.778 -10.859 10.260 1.00 58.81 72 ILE A CA 1
ATOM 560 C C . ILE A 1 72 ? 8.467 -9.781 11.307 1.00 58.81 72 ILE A C 1
ATOM 562 O O . ILE A 1 72 ? 8.179 -10.111 12.453 1.00 58.81 72 ILE A O 1
ATOM 566 N N . LYS A 1 73 ? 8.426 -8.507 10.899 1.00 52.28 73 LYS A N 1
ATOM 567 C CA . LYS A 1 73 ? 8.140 -7.377 11.802 1.00 52.28 73 LYS A CA 1
ATOM 568 C C . LYS A 1 73 ? 6.703 -7.378 12.311 1.00 52.28 73 LYS A C 1
ATOM 570 O O . LYS A 1 73 ? 6.445 -7.048 13.460 1.00 52.28 73 LYS A O 1
ATOM 575 N N . ALA A 1 74 ? 5.764 -7.770 11.457 1.00 49.09 74 ALA A N 1
ATOM 576 C CA . ALA A 1 74 ? 4.357 -7.835 11.800 1.00 49.09 74 ALA A CA 1
ATOM 577 C C . ALA A 1 74 ? 4.127 -8.842 12.941 1.00 49.09 74 ALA A C 1
ATOM 579 O O . ALA A 1 74 ? 3.450 -8.516 13.911 1.00 49.09 74 ALA A O 1
ATOM 580 N N . ARG A 1 75 ? 4.735 -10.041 12.877 1.00 50.88 75 ARG A N 1
ATOM 581 C CA . ARG A 1 75 ? 4.630 -11.070 13.935 1.00 50.88 75 ARG A CA 1
ATOM 582 C C . ARG A 1 75 ? 5.116 -10.596 15.307 1.00 50.88 75 ARG A C 1
ATOM 584 O O . ARG A 1 75 ? 4.526 -11.003 16.303 1.00 50.88 75 ARG A O 1
ATOM 591 N N . GLU A 1 76 ? 6.150 -9.760 15.358 1.00 51.75 76 GLU A N 1
ATOM 592 C CA . GLU A 1 76 ? 6.649 -9.200 16.620 1.00 51.75 76 GLU A CA 1
ATOM 593 C C . GLU A 1 76 ? 5.622 -8.252 17.252 1.00 51.75 76 GLU A C 1
ATOM 595 O O . GLU A 1 76 ? 5.346 -8.372 18.440 1.00 51.75 76 GLU A O 1
ATOM 600 N N . VAL A 1 77 ? 4.966 -7.400 16.454 1.00 52.84 77 VAL A N 1
ATOM 601 C CA . VAL A 1 77 ? 3.983 -6.429 16.965 1.00 52.84 77 VAL A CA 1
ATOM 602 C C . VAL A 1 77 ? 2.673 -7.091 17.416 1.00 52.84 77 VAL A C 1
ATOM 604 O O . VAL A 1 77 ? 2.121 -6.704 18.439 1.00 52.84 77 VAL A O 1
ATOM 607 N N . TYR A 1 78 ? 2.181 -8.132 16.727 1.00 44.00 78 TYR A N 1
ATOM 608 C CA . TYR A 1 78 ? 0.893 -8.775 17.070 1.00 44.00 78 TYR A CA 1
ATOM 609 C C . TYR A 1 78 ? 0.825 -9.384 18.474 1.00 44.00 78 TYR A C 1
ATOM 611 O O . TYR A 1 78 ? -0.270 -9.505 19.025 1.00 44.00 78 TYR A O 1
ATOM 619 N N . SER A 1 79 ? 1.958 -9.786 19.050 1.00 52.81 79 SER A N 1
ATOM 620 C CA . SER A 1 79 ? 1.968 -10.430 20.370 1.00 52.81 79 SER A CA 1
ATOM 621 C C . SER A 1 79 ? 1.544 -9.473 21.495 1.00 52.81 79 SER A C 1
ATOM 623 O O . SER A 1 79 ? 1.050 -9.932 22.524 1.00 52.81 79 SER A O 1
ATOM 625 N N . ASP A 1 80 ? 1.642 -8.159 21.271 1.00 50.47 80 ASP A N 1
ATOM 626 C CA . ASP A 1 80 ? 1.410 -7.137 22.296 1.00 50.47 80 ASP A CA 1
ATOM 627 C C . ASP A 1 80 ? -0.020 -6.541 22.279 1.00 50.47 80 ASP A C 1
ATOM 629 O O . ASP A 1 80 ? -0.464 -5.949 23.262 1.00 50.47 80 ASP A O 1
ATOM 633 N N . VAL A 1 81 ? -0.806 -6.772 21.216 1.00 52.38 81 VAL A N 1
ATOM 634 C CA . VAL A 1 81 ? -2.041 -6.008 20.897 1.00 52.38 81 VAL A CA 1
ATOM 635 C C . VAL A 1 81 ? -3.321 -6.549 21.567 1.00 52.38 81 VAL A C 1
ATOM 637 O O . VAL A 1 81 ? -4.388 -5.929 21.517 1.00 52.38 81 VAL A O 1
ATOM 640 N N . MET A 1 82 ? -3.271 -7.696 22.255 1.00 51.56 82 MET A N 1
ATOM 641 C CA . MET A 1 82 ? -4.480 -8.327 22.825 1.00 51.56 82 MET A CA 1
ATOM 642 C C . MET A 1 82 ? -5.167 -7.539 23.967 1.00 51.56 82 MET A C 1
ATOM 644 O O . MET A 1 82 ? -6.216 -7.974 24.439 1.00 51.56 82 MET A O 1
ATOM 648 N N . LYS A 1 83 ? -4.637 -6.388 24.413 1.00 56.34 83 LYS A N 1
ATOM 649 C CA . LYS A 1 83 ? -5.192 -5.604 25.540 1.00 56.34 83 LYS A CA 1
ATOM 650 C C . LYS A 1 83 ? -5.621 -4.163 25.219 1.00 56.34 83 LYS A C 1
ATOM 652 O O . LYS A 1 83 ? -6.096 -3.489 26.129 1.00 56.34 83 LYS A O 1
ATOM 657 N N . GLU A 1 84 ? -5.478 -3.688 23.984 1.00 59.06 84 GLU A N 1
ATOM 658 C CA . GLU A 1 84 ? -5.701 -2.268 23.652 1.00 59.06 84 GLU A CA 1
ATOM 659 C C . GLU A 1 84 ? -7.158 -1.912 23.302 1.00 59.06 84 GLU A C 1
ATOM 661 O O . GLU A 1 84 ? -7.931 -2.752 22.825 1.00 59.06 84 GLU A O 1
ATOM 666 N N . VAL A 1 85 ? -7.522 -0.646 23.551 1.00 66.06 85 VAL A N 1
ATOM 667 C CA . VAL A 1 85 ? -8.813 -0.035 23.187 1.00 66.06 85 VAL A CA 1
ATOM 668 C C . VAL A 1 85 ? -8.913 0.073 21.657 1.00 66.06 85 VAL A C 1
ATOM 670 O O . VAL A 1 85 ? -7.902 0.201 20.973 1.00 66.06 85 VAL A O 1
ATOM 673 N N . SER A 1 86 ? -10.123 0.005 21.092 1.00 67.56 86 SER A N 1
ATOM 674 C CA . SER A 1 86 ? -10.334 -0.017 19.632 1.00 67.56 86 SER A CA 1
ATOM 675 C C . SER A 1 86 ? -9.727 1.182 18.889 1.00 67.56 86 SER A C 1
ATOM 677 O O . SER A 1 86 ? -9.166 0.996 17.814 1.00 67.56 86 SER A O 1
ATOM 679 N N . SER A 1 87 ? -9.769 2.387 19.469 1.00 69.38 87 SER A N 1
ATOM 680 C CA . SER A 1 87 ? -9.159 3.594 18.885 1.00 69.38 87 SER A CA 1
ATOM 681 C C . SER A 1 87 ? -7.636 3.504 18.777 1.00 69.38 87 SER A C 1
ATOM 683 O O . SER A 1 87 ? -7.057 3.950 17.789 1.00 69.38 87 SER A O 1
ATOM 685 N N . ASP A 1 88 ? -6.984 2.895 19.768 1.00 78.12 88 ASP A N 1
ATOM 686 C CA . ASP A 1 88 ? -5.525 2.751 19.788 1.00 78.12 88 ASP A CA 1
ATOM 687 C C . ASP A 1 88 ? -5.081 1.736 18.725 1.00 78.12 88 ASP A C 1
ATOM 689 O O . ASP A 1 88 ? -4.099 1.952 18.012 1.00 78.12 88 ASP A O 1
ATOM 693 N N . LYS A 1 89 ? -5.888 0.683 18.524 1.00 81.75 89 LYS A N 1
ATOM 694 C CA . LYS A 1 89 ? -5.685 -0.308 17.460 1.00 81.75 89 LYS A CA 1
ATOM 695 C C . LYS A 1 89 ? -5.820 0.294 16.064 1.00 81.75 89 LYS A C 1
ATOM 697 O O . LYS A 1 89 ? -4.994 -0.008 15.206 1.00 81.75 89 LYS A O 1
ATOM 702 N N . GLU A 1 90 ? -6.839 1.122 15.821 1.00 87.50 90 GLU A N 1
ATOM 703 C CA . GLU A 1 90 ? -7.025 1.795 14.526 1.00 87.50 90 GLU A CA 1
ATOM 704 C C . GLU A 1 90 ? -5.805 2.646 14.165 1.00 87.50 90 GLU A C 1
ATOM 706 O O . GLU A 1 90 ? -5.227 2.464 13.091 1.00 87.50 90 GLU A O 1
ATOM 711 N N . SER A 1 91 ? -5.361 3.506 15.083 1.00 86.94 91 SER A N 1
ATOM 712 C CA . SER A 1 91 ? -4.181 4.354 14.890 1.00 86.94 91 SER A CA 1
ATOM 713 C C . SER A 1 91 ? -2.910 3.537 14.645 1.00 86.94 91 SER A C 1
ATOM 715 O O . SER A 1 91 ? -2.161 3.831 13.713 1.00 86.94 91 SER A O 1
ATOM 717 N N . MET A 1 92 ? -2.697 2.462 15.413 1.00 87.00 92 MET A N 1
ATOM 718 C CA . MET A 1 92 ? -1.555 1.564 15.226 1.00 87.00 92 MET A CA 1
ATOM 719 C C . MET A 1 92 ? -1.551 0.927 13.827 1.00 87.00 92 MET A C 1
ATOM 721 O O . MET A 1 92 ? -0.516 0.900 13.157 1.00 87.00 92 MET A O 1
ATOM 725 N N . TYR A 1 93 ? -2.691 0.406 13.361 1.00 90.19 93 TYR A N 1
ATOM 726 C CA . TYR A 1 93 ? -2.774 -0.177 12.021 1.00 90.19 93 TYR A CA 1
ATOM 727 C C . TYR A 1 93 ? -2.549 0.870 10.934 1.00 90.19 93 TYR A C 1
ATOM 729 O O . TYR A 1 93 ? -1.812 0.598 9.989 1.00 90.19 93 TYR A O 1
ATOM 737 N N . LEU A 1 94 ? -3.126 2.067 11.062 1.00 92.06 94 LEU A N 1
ATOM 738 C CA . LEU A 1 94 ? -2.917 3.147 10.096 1.00 92.06 94 LEU A CA 1
ATOM 739 C C . LEU A 1 94 ? -1.435 3.531 9.979 1.00 92.06 94 LEU A C 1
ATOM 741 O O . LEU A 1 94 ? -0.931 3.650 8.861 1.00 92.06 94 LEU A O 1
ATOM 745 N N . GLU A 1 95 ? -0.716 3.628 11.101 1.00 88.94 95 GLU A N 1
ATOM 746 C CA . GLU A 1 95 ? 0.728 3.887 11.110 1.00 88.94 95 GLU A CA 1
ATOM 747 C C . GLU A 1 95 ? 1.514 2.766 10.408 1.00 88.94 95 GLU A C 1
ATOM 749 O O . GLU A 1 95 ? 2.385 3.028 9.571 1.00 88.94 95 GLU A O 1
ATOM 754 N N . GLN A 1 96 ? 1.186 1.500 10.690 1.00 89.88 96 GLN A N 1
ATOM 755 C CA . GLN A 1 96 ? 1.835 0.361 10.034 1.00 89.88 96 GLN A CA 1
ATOM 756 C C . GLN A 1 96 ? 1.597 0.351 8.523 1.00 89.88 96 GLN A C 1
ATOM 758 O O . GLN A 1 96 ? 2.535 0.112 7.756 1.00 89.88 96 GLN A O 1
ATOM 763 N N . LEU A 1 97 ? 0.364 0.618 8.090 1.00 93.69 97 LEU A N 1
ATOM 764 C CA . LEU A 1 97 ? 0.002 0.676 6.677 1.00 93.69 97 LEU A CA 1
ATOM 765 C C . LEU A 1 97 ? 0.734 1.827 5.975 1.00 93.69 97 LEU A C 1
ATOM 767 O O . LEU A 1 97 ? 1.301 1.625 4.901 1.00 93.69 97 LEU A O 1
ATOM 771 N N . GLU A 1 98 ? 0.835 3.005 6.598 1.00 92.19 98 GLU A N 1
ATOM 772 C CA . GLU A 1 98 ? 1.615 4.115 6.039 1.00 92.19 98 GLU A CA 1
ATOM 773 C C . GLU A 1 98 ? 3.112 3.764 5.938 1.00 92.19 98 GLU A C 1
ATOM 775 O O . GLU A 1 98 ? 3.783 4.097 4.948 1.00 92.19 98 GLU A O 1
ATOM 780 N N . GLY A 1 99 ? 3.645 3.051 6.933 1.00 88.88 99 GLY A N 1
ATOM 781 C CA . GLY A 1 99 ? 5.005 2.518 6.915 1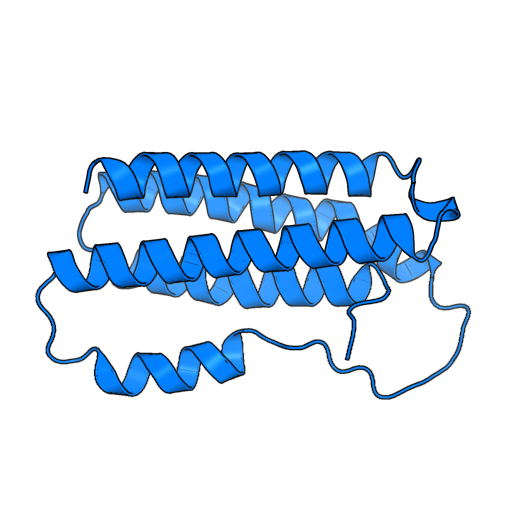.00 88.88 99 GLY A CA 1
ATOM 782 C C . GLY A 1 99 ? 5.237 1.523 5.774 1.00 88.88 99 GLY A C 1
ATOM 783 O O . GLY A 1 99 ? 6.290 1.556 5.123 1.00 88.88 99 GLY A O 1
ATOM 784 N N . VAL A 1 100 ? 4.246 0.674 5.484 1.00 91.69 100 VAL A N 1
ATOM 785 C CA . VAL A 1 100 ? 4.261 -0.234 4.331 1.00 91.69 100 VAL A CA 1
ATOM 786 C C . VAL A 1 100 ? 4.350 0.561 3.032 1.00 91.69 100 VAL A C 1
ATOM 788 O O . VAL A 1 100 ? 5.310 0.362 2.285 1.00 91.69 100 VAL A O 1
ATOM 791 N N . GLU A 1 101 ? 3.436 1.504 2.787 1.00 95.19 101 GLU A N 1
ATOM 792 C CA . GLU A 1 101 ? 3.446 2.303 1.552 1.00 95.19 101 GLU A CA 1
ATOM 793 C C . GLU A 1 101 ? 4.749 3.087 1.379 1.00 95.19 101 GLU A C 1
ATOM 795 O O . GLU A 1 101 ? 5.341 3.123 0.299 1.00 95.19 101 GLU A O 1
ATOM 800 N N . SER A 1 102 ? 5.252 3.669 2.467 1.00 93.62 102 SER A N 1
ATOM 801 C CA . SER A 1 102 ? 6.493 4.445 2.460 1.00 93.62 102 SER A CA 1
ATOM 802 C C . SER A 1 102 ? 7.700 3.615 2.037 1.00 93.62 102 SER A C 1
ATOM 804 O O . SER A 1 102 ? 8.545 4.093 1.279 1.00 93.62 102 SER A O 1
ATOM 806 N N . LYS A 1 103 ? 7.800 2.374 2.521 1.00 90.69 103 LYS A N 1
ATOM 807 C CA . LYS A 1 103 ? 8.919 1.500 2.167 1.00 90.69 103 LYS A CA 1
ATOM 808 C C . LYS A 1 103 ? 8.771 0.941 0.746 1.00 90.69 103 LYS A C 1
ATOM 810 O O . LYS A 1 103 ? 9.781 0.891 0.055 1.00 90.69 103 LYS A O 1
ATOM 815 N N . VAL A 1 104 ? 7.559 0.640 0.265 1.00 93.31 104 VAL A N 1
ATOM 816 C CA . VAL A 1 104 ? 7.343 0.288 -1.155 1.00 93.31 104 VAL A CA 1
ATOM 817 C C . VAL A 1 104 ? 7.782 1.430 -2.074 1.00 93.31 104 VAL A C 1
ATOM 819 O O . VAL A 1 104 ? 8.575 1.205 -2.985 1.00 93.31 104 VAL A O 1
ATOM 822 N N . LEU A 1 105 ? 7.345 2.666 -1.800 1.00 95.25 105 LEU A N 1
ATOM 823 C CA . LEU A 1 105 ? 7.766 3.842 -2.570 1.00 95.25 105 LEU A CA 1
ATOM 824 C C . LEU A 1 105 ? 9.280 4.000 -2.575 1.00 95.25 105 LEU A C 1
ATOM 826 O O . LEU A 1 105 ? 9.869 4.192 -3.632 1.00 95.25 105 LEU A O 1
ATOM 830 N N . LYS A 1 106 ? 9.914 3.885 -1.405 1.00 92.75 106 LYS A N 1
ATOM 831 C CA . LYS A 1 106 ? 11.366 4.011 -1.288 1.00 92.75 106 LYS A CA 1
ATOM 832 C C . LYS A 1 106 ? 12.101 2.988 -2.153 1.00 92.75 106 LYS A C 1
ATOM 834 O O . LYS A 1 106 ? 13.066 3.359 -2.809 1.00 92.75 106 LYS A O 1
ATOM 839 N N . GLU A 1 107 ? 11.664 1.731 -2.170 1.00 91.12 107 GLU A N 1
ATOM 840 C CA . GLU A 1 107 ? 12.317 0.709 -2.994 1.00 91.12 107 GLU A CA 1
ATOM 841 C C . GLU A 1 107 ? 12.073 0.921 -4.494 1.00 91.12 107 GLU A C 1
ATOM 843 O O . GLU A 1 107 ? 12.997 0.733 -5.279 1.00 91.12 107 GLU A O 1
ATOM 848 N N . ILE A 1 108 ? 10.897 1.412 -4.904 1.00 92.75 108 ILE A N 1
ATOM 849 C CA . ILE A 1 108 ? 10.670 1.809 -6.304 1.00 92.75 108 ILE A CA 1
ATOM 850 C C . ILE A 1 108 ? 11.608 2.961 -6.711 1.00 92.75 108 ILE A C 1
ATOM 852 O O . ILE A 1 108 ? 12.216 2.916 -7.778 1.00 92.75 108 ILE A O 1
ATOM 856 N N . GLU A 1 109 ? 11.767 3.981 -5.863 1.00 92.31 109 GLU A N 1
ATOM 857 C CA . GLU A 1 109 ? 12.687 5.105 -6.114 1.00 92.31 109 GLU A CA 1
ATOM 858 C C . GLU A 1 109 ? 14.149 4.649 -6.157 1.00 92.31 109 GLU A C 1
ATOM 860 O O . GLU A 1 109 ? 14.915 5.099 -7.011 1.00 92.31 109 GLU A O 1
ATOM 865 N N . ASN A 1 110 ? 14.538 3.739 -5.256 1.00 90.44 110 ASN A N 1
ATOM 866 C CA . ASN A 1 110 ? 15.867 3.135 -5.258 1.00 90.44 110 ASN A CA 1
ATOM 867 C C . ASN A 1 110 ? 16.108 2.383 -6.568 1.00 90.44 110 ASN A C 1
ATOM 869 O O . ASN A 1 110 ? 17.151 2.587 -7.178 1.00 90.44 110 ASN A O 1
ATOM 873 N N . LEU A 1 111 ? 15.148 1.566 -7.017 1.00 89.12 111 LEU A N 1
ATOM 874 C CA . LEU A 1 111 ? 15.248 0.825 -8.272 1.00 89.12 111 LEU A CA 1
ATOM 875 C C . LEU A 1 111 ? 15.454 1.778 -9.454 1.00 89.12 111 LEU A C 1
ATOM 877 O O . LEU A 1 111 ? 16.417 1.612 -10.191 1.00 89.12 111 LEU A O 1
ATOM 881 N N . ILE A 1 112 ? 14.616 2.809 -9.587 1.00 90.25 112 ILE A N 1
ATOM 882 C CA . ILE A 1 112 ? 14.720 3.810 -10.664 1.00 90.25 112 ILE A CA 1
ATOM 883 C C . ILE A 1 112 ? 16.069 4.545 -10.628 1.00 90.25 112 ILE A C 1
ATOM 885 O O . ILE A 1 112 ? 16.661 4.820 -11.669 1.00 90.25 112 ILE A O 1
ATOM 889 N N . THR A 1 113 ? 16.563 4.871 -9.431 1.00 88.88 113 THR A N 1
ATOM 890 C CA . THR A 1 113 ? 17.826 5.605 -9.258 1.00 88.88 113 THR A CA 1
ATOM 891 C C . THR A 1 113 ? 19.045 4.727 -9.547 1.00 88.88 113 THR A C 1
ATOM 893 O O . THR A 1 113 ? 20.020 5.201 -10.127 1.00 88.88 113 THR A O 1
ATOM 896 N N . SER A 1 114 ? 19.010 3.462 -9.126 1.00 86.06 114 SER A N 1
ATOM 897 C CA . SER A 1 114 ? 20.101 2.500 -9.309 1.00 86.06 114 SER A CA 1
ATOM 898 C C . SER A 1 114 ? 20.150 1.913 -10.719 1.00 86.06 114 SER A C 1
ATOM 900 O O . SER A 1 114 ? 21.235 1.564 -11.173 1.00 86.06 114 SER A O 1
ATOM 902 N N . HIS A 1 115 ? 19.008 1.850 -11.403 1.00 85.69 115 HIS A N 1
ATOM 903 C CA . HIS A 1 115 ? 18.840 1.247 -12.724 1.00 85.69 115 HIS A CA 1
ATOM 904 C C . HIS A 1 115 ? 18.136 2.240 -13.664 1.00 85.69 115 HIS A C 1
ATOM 906 O O . HIS A 1 115 ? 16.916 2.163 -13.843 1.00 85.69 115 HIS A O 1
ATOM 912 N N . PRO A 1 116 ? 18.865 3.213 -14.249 1.00 83.19 116 PRO A N 1
ATOM 913 C CA . PRO A 1 116 ? 18.284 4.255 -15.099 1.00 83.19 116 PRO A CA 1
ATOM 914 C C . PRO A 1 116 ? 17.490 3.726 -16.301 1.00 83.19 116 PRO A C 1
ATOM 916 O O . PRO A 1 116 ? 16.591 4.405 -16.785 1.00 83.19 116 PRO A O 1
ATOM 919 N N . GLU A 1 117 ? 17.763 2.509 -16.771 1.00 83.88 117 GLU A N 1
ATOM 920 C CA . GLU A 1 117 ? 16.975 1.819 -17.796 1.00 83.88 117 GLU A CA 1
ATOM 921 C C . GLU A 1 117 ? 15.524 1.541 -17.367 1.00 83.88 117 GLU A C 1
ATOM 923 O O . GLU A 1 117 ? 14.650 1.376 -18.216 1.00 83.88 117 GLU A O 1
ATOM 928 N N . GLN A 1 118 ? 15.245 1.535 -16.060 1.00 82.00 118 GLN A N 1
ATOM 929 C CA . GLN A 1 118 ? 13.897 1.434 -15.497 1.00 82.00 118 GLN A CA 1
ATOM 930 C C . GLN A 1 118 ? 13.213 2.801 -15.339 1.00 82.00 118 GLN A C 1
ATOM 932 O O . GLN A 1 118 ? 12.027 2.842 -15.013 1.00 82.00 118 GLN A O 1
ATOM 937 N N . ALA A 1 119 ? 13.913 3.920 -15.566 1.00 79.25 119 ALA A N 1
ATOM 938 C CA . ALA A 1 119 ? 13.363 5.259 -15.341 1.00 79.25 119 ALA A CA 1
ATOM 939 C C . ALA A 1 119 ? 12.160 5.575 -16.241 1.00 79.25 119 ALA A C 1
ATOM 941 O O . ALA A 1 119 ? 11.234 6.249 -15.796 1.00 79.25 119 ALA A O 1
ATOM 942 N N . ASP A 1 120 ? 12.142 5.029 -17.459 1.00 85.50 120 ASP A N 1
ATOM 943 C CA . ASP A 1 120 ? 11.043 5.182 -18.419 1.00 85.50 120 ASP A CA 1
ATOM 944 C C . ASP A 1 120 ? 10.064 3.989 -18.407 1.00 85.50 120 ASP A C 1
ATOM 946 O O . ASP A 1 120 ? 9.181 3.886 -19.264 1.00 85.50 120 ASP A O 1
ATOM 950 N N . ASN A 1 121 ? 10.182 3.072 -17.435 1.00 88.94 121 ASN A N 1
ATOM 951 C CA . ASN A 1 121 ? 9.258 1.950 -17.295 1.00 88.94 121 ASN A CA 1
ATOM 952 C C . ASN A 1 121 ? 7.875 2.466 -16.865 1.00 88.94 121 ASN A C 1
ATOM 954 O O . ASN A 1 121 ? 7.608 2.725 -15.689 1.00 88.94 121 ASN A O 1
ATOM 958 N N . SER A 1 122 ? 6.968 2.600 -17.836 1.00 91.81 122 SER A N 1
ATOM 959 C CA . SER A 1 122 ? 5.641 3.189 -17.631 1.00 91.81 122 SER A CA 1
ATOM 960 C C . SER A 1 122 ? 4.807 2.458 -16.579 1.00 91.81 122 SER A C 1
ATOM 962 O O . SER A 1 122 ? 4.009 3.089 -15.888 1.00 91.81 122 SER A O 1
ATOM 964 N N . VAL A 1 123 ? 4.984 1.141 -16.445 1.00 93.12 123 VAL A N 1
ATOM 965 C CA . VAL A 1 123 ? 4.262 0.338 -15.451 1.00 93.12 123 VAL A CA 1
ATOM 966 C C . VAL A 1 123 ? 4.818 0.595 -14.056 1.00 93.12 123 VAL A C 1
ATOM 968 O O . VAL A 1 123 ? 4.046 0.875 -13.143 1.00 93.12 123 VAL A O 1
ATOM 971 N N . LEU A 1 124 ? 6.144 0.610 -13.896 1.00 93.25 124 LEU A N 1
ATOM 972 C CA . LEU A 1 124 ? 6.785 0.943 -12.622 1.00 93.25 124 LEU A CA 1
ATOM 973 C C . LEU A 1 124 ? 6.410 2.359 -12.150 1.00 93.25 124 LEU A C 1
ATOM 975 O O . LEU A 1 124 ? 6.079 2.561 -10.981 1.00 93.25 124 LEU A O 1
ATOM 979 N N . LEU A 1 125 ? 6.392 3.334 -13.066 1.00 95.00 125 LEU A N 1
ATOM 980 C CA . LEU A 1 125 ? 5.980 4.711 -12.774 1.00 95.00 125 LEU A CA 1
ATOM 981 C C . LEU A 1 125 ? 4.498 4.820 -12.395 1.00 95.00 125 LEU A C 1
ATOM 983 O O . LEU A 1 125 ? 4.154 5.559 -11.469 1.00 95.00 125 LEU A O 1
ATOM 987 N N . LYS A 1 126 ? 3.619 4.079 -13.079 1.00 96.38 126 LYS A N 1
ATOM 988 C CA . LYS A 1 126 ? 2.197 4.010 -12.727 1.00 96.38 126 LYS A CA 1
ATOM 989 C C . LYS A 1 126 ? 2.017 3.424 -11.330 1.00 96.38 126 LYS A C 1
ATOM 991 O O . LYS A 1 126 ? 1.355 4.041 -10.502 1.00 96.38 126 LYS A O 1
ATOM 996 N N . VAL A 1 127 ? 2.661 2.295 -11.040 1.00 96.44 127 VAL A N 1
ATOM 997 C CA . VAL A 1 127 ? 2.599 1.655 -9.720 1.00 96.44 127 VAL A CA 1
ATOM 998 C C . VAL A 1 127 ? 3.122 2.588 -8.632 1.00 96.44 127 VAL A C 1
ATOM 1000 O O . VAL A 1 127 ? 2.475 2.738 -7.600 1.00 96.44 127 VAL A O 1
ATOM 1003 N N . ARG A 1 128 ? 4.229 3.302 -8.869 1.00 96.88 128 ARG A N 1
ATOM 1004 C CA . ARG A 1 128 ? 4.718 4.342 -7.950 1.00 96.88 128 ARG A CA 1
ATOM 1005 C C . ARG A 1 128 ? 3.643 5.388 -7.645 1.00 96.88 128 ARG A C 1
ATOM 1007 O O . ARG A 1 128 ? 3.459 5.750 -6.486 1.00 96.88 128 ARG A O 1
ATOM 1014 N N . SER A 1 129 ? 2.941 5.874 -8.669 1.00 97.75 129 SER A N 1
ATOM 1015 C CA . SER A 1 129 ? 1.849 6.837 -8.501 1.00 97.75 129 SER A CA 1
ATOM 1016 C C . SER A 1 129 ? 0.689 6.244 -7.695 1.00 97.75 129 SER A C 1
ATOM 1018 O O . SER A 1 129 ? 0.204 6.887 -6.767 1.00 97.75 129 SER A O 1
ATOM 1020 N N . ASP A 1 130 ? 0.281 5.015 -8.008 1.00 97.75 130 ASP A N 1
ATOM 1021 C CA . ASP A 1 130 ? -0.828 4.322 -7.348 1.00 97.75 130 ASP A CA 1
ATOM 1022 C C . ASP A 1 130 ? -0.542 4.104 -5.845 1.00 97.75 130 ASP A C 1
ATOM 1024 O O . ASP A 1 130 ? -1.365 4.447 -4.992 1.00 97.75 130 ASP A O 1
ATOM 1028 N N . ILE A 1 131 ? 0.660 3.626 -5.503 1.00 97.44 131 ILE A N 1
ATOM 1029 C CA . ILE A 1 131 ? 1.135 3.449 -4.117 1.00 97.44 131 ILE A CA 1
ATOM 1030 C C . ILE A 1 131 ? 1.248 4.802 -3.395 1.00 97.44 131 ILE A C 1
ATOM 1032 O O . ILE A 1 131 ? 0.850 4.930 -2.236 1.00 97.44 131 ILE A O 1
ATOM 1036 N N . LYS A 1 132 ? 1.714 5.856 -4.078 1.00 97.75 132 LYS A N 1
ATOM 1037 C CA . LYS A 1 132 ? 1.764 7.210 -3.505 1.00 97.75 132 LYS A CA 1
ATOM 1038 C C . LYS A 1 132 ? 0.371 7.709 -3.129 1.00 97.75 132 LYS A C 1
ATOM 1040 O O . LYS A 1 132 ? 0.188 8.213 -2.024 1.00 97.75 132 LYS A O 1
ATOM 1045 N N . SER A 1 133 ? -0.616 7.513 -4.000 1.00 97.56 133 SER A N 1
ATOM 1046 C CA . SER A 1 133 ? -2.007 7.857 -3.698 1.00 97.56 133 SER A CA 1
ATOM 1047 C C . SER A 1 133 ? -2.590 7.016 -2.557 1.00 97.56 133 SER A C 1
ATOM 1049 O O . SER A 1 133 ? -3.397 7.533 -1.784 1.00 97.56 133 SER A O 1
ATOM 1051 N N . CYS A 1 134 ? -2.183 5.750 -2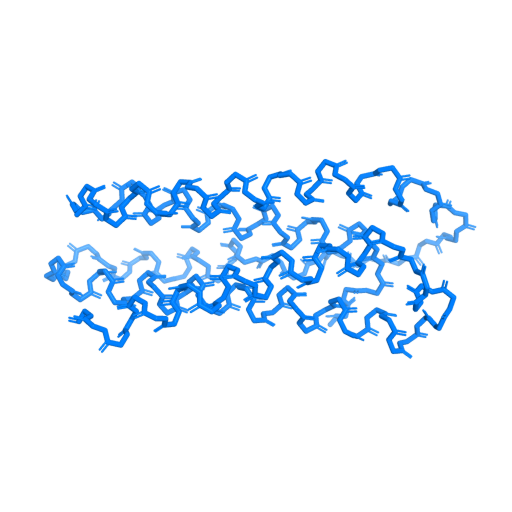.405 1.00 97.19 134 CYS A N 1
ATOM 1052 C CA . CYS A 1 134 ? -2.561 4.939 -1.242 1.00 97.19 134 CYS A CA 1
ATOM 1053 C C . CYS A 1 134 ? -2.018 5.547 0.055 1.00 97.19 134 CYS A C 1
ATOM 1055 O O . CYS A 1 134 ? -2.782 5.751 0.999 1.00 97.19 134 CYS A O 1
ATOM 1057 N N . LYS A 1 135 ? -0.734 5.928 0.067 1.00 95.81 135 LYS A N 1
ATOM 1058 C CA . LYS A 1 135 ? -0.111 6.605 1.208 1.00 95.81 135 LYS A CA 1
ATOM 1059 C C . LYS A 1 135 ? -0.832 7.904 1.571 1.00 95.81 135 LYS A C 1
ATOM 1061 O O . LYS A 1 135 ? -1.192 8.100 2.724 1.00 95.81 135 LYS A O 1
ATOM 1066 N N . GLU A 1 136 ? -1.078 8.773 0.593 1.00 96.44 136 GLU A N 1
ATOM 1067 C CA . GLU A 1 136 ? -1.750 10.062 0.814 1.00 96.44 136 GLU A CA 1
ATOM 1068 C C . GLU A 1 136 ? -3.156 9.885 1.407 1.00 96.44 136 GLU A C 1
ATOM 1070 O O . GLU A 1 136 ? -3.562 10.647 2.290 1.00 96.44 136 GLU A O 1
ATOM 1075 N N . LYS A 1 137 ? -3.890 8.855 0.966 1.00 95.75 137 LYS A N 1
ATOM 1076 C CA . LYS A 1 137 ? -5.193 8.501 1.542 1.00 95.75 137 LYS A CA 1
ATOM 1077 C C . LYS A 1 137 ? -5.071 8.041 2.995 1.00 95.75 137 LYS A C 1
ATOM 1079 O O . LYS A 1 137 ? -5.850 8.514 3.816 1.00 95.75 137 LYS A O 1
ATOM 1084 N N . LEU A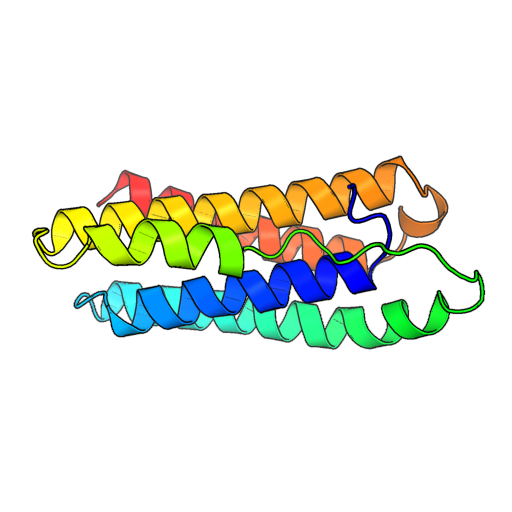 1 138 ? -4.103 7.182 3.325 1.00 94.38 138 LEU A N 1
ATOM 1085 C CA . LEU A 1 138 ? -3.860 6.744 4.707 1.00 94.38 138 LEU A CA 1
ATOM 1086 C C . LEU A 1 138 ? -3.506 7.918 5.624 1.00 94.38 138 LEU A C 1
ATOM 1088 O O . LEU A 1 138 ? -4.139 8.084 6.664 1.00 94.38 138 LEU A O 1
ATOM 1092 N N . SER A 1 139 ? -2.572 8.776 5.210 1.00 91.56 139 SER A N 1
ATOM 1093 C CA . SER A 1 139 ? -2.190 9.955 5.994 1.00 91.56 139 SER A CA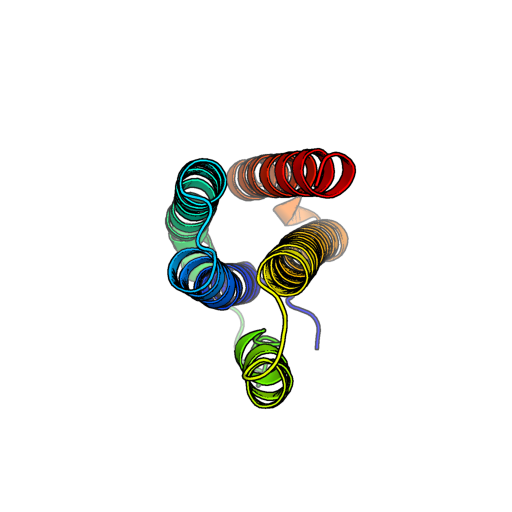 1
ATOM 1094 C C . SER A 1 139 ? -3.375 10.903 6.201 1.00 91.56 139 SER A C 1
ATOM 1096 O O . SER A 1 139 ? -3.551 11.444 7.287 1.00 91.56 139 SER A O 1
ATOM 1098 N N . SER A 1 140 ? -4.236 11.073 5.192 1.00 91.69 140 SER A N 1
ATOM 1099 C CA . SER A 1 140 ? -5.442 11.904 5.320 1.00 91.69 140 SER A CA 1
ATOM 1100 C C . SER A 1 140 ? -6.431 11.351 6.349 1.00 91.69 140 SER A C 1
ATOM 1102 O O . SER A 1 140 ? -7.076 12.134 7.039 1.00 91.69 140 SER A O 1
ATOM 1104 N N . ILE A 1 141 ? -6.543 10.024 6.462 1.00 88.94 141 ILE A N 1
ATOM 1105 C CA . ILE A 1 141 ? -7.384 9.352 7.463 1.00 88.94 141 ILE A CA 1
ATOM 1106 C C . ILE A 1 141 ? -6.760 9.496 8.855 1.00 88.94 141 ILE A C 1
ATOM 1108 O O . ILE A 1 141 ? -7.442 9.881 9.794 1.00 88.94 141 ILE A O 1
ATOM 1112 N N . SER A 1 142 ? -5.454 9.260 8.988 1.00 78.75 142 SER A N 1
ATOM 1113 C CA . SER A 1 142 ? -4.770 9.316 10.285 1.00 78.75 142 SER A CA 1
ATOM 1114 C C . SER A 1 142 ? -4.761 10.709 10.927 1.00 78.75 142 SER A C 1
ATOM 1116 O O . SER A 1 142 ? -4.536 10.811 12.125 1.00 78.75 142 SER A O 1
ATOM 1118 N N . LEU A 1 143 ? -4.969 11.781 10.155 1.00 71.44 143 LEU A N 1
ATOM 1119 C CA . LEU A 1 143 ? -5.057 13.154 10.671 1.00 71.44 143 LEU A CA 1
ATOM 1120 C C . LEU A 1 143 ? -6.431 13.507 11.264 1.00 71.44 143 LEU A C 1
ATOM 1122 O O . LEU A 1 143 ? -6.554 14.546 11.913 1.00 71.44 143 LEU A O 1
ATOM 1126 N N . ILE A 1 144 ? -7.462 12.708 10.978 1.00 64.62 144 ILE A N 1
ATOM 1127 C CA . ILE A 1 144 ? -8.848 12.952 11.409 1.00 64.62 144 ILE A CA 1
ATOM 1128 C C . ILE A 1 144 ? -9.367 11.916 12.414 1.00 64.62 144 ILE A C 1
ATOM 1130 O O . ILE A 1 144 ? -10.435 12.141 12.987 1.00 64.62 144 ILE A O 1
ATOM 1134 N N . SER A 1 145 ? -8.642 10.809 12.590 1.00 56.66 145 SER A N 1
ATOM 1135 C CA . SER A 1 145 ? -8.846 9.810 13.648 1.00 56.66 145 SER A CA 1
ATOM 1136 C C . SER A 1 145 ? -8.261 10.282 14.977 1.00 56.66 145 SER A C 1
ATOM 1138 O O . SER A 1 145 ? -8.892 9.986 16.015 1.00 56.66 145 SER A O 1
#

Radius of gyration: 15.97 Å; chains: 1; bounding box: 40×29×44 Å

Foldseek 3Di:
DALQALVLLLQLLVLLLVLLVVLLVQAPDPVVSVLSVVLSVLSVVLSVLSVVVRVVPPPDDDDPCPHPGCNVVVVVVVVPPPDDDNVVSNLVSLVSSLVSLVVSLVSLVVNCVVPVVCVPVPSSVVSSVSSVVSNVVSVVVSVVD